Protein AF-F2Y6P2-F1 (afdb_monomer_lite)

pLDDT: mean 92.97, std 11.93, range [36.22, 98.81]

Foldseek 3Di:
DDPPDFDPVLVVLCVVVVVVLVVLVVQLVVLVVLLVVCVVVVHDPVRSVVSVVSNVVSVVVLVVSLVVSLVPGPDPVVNVVSD

Structure (mmCIF, N/CA/C/O backbone):
data_AF-F2Y6P2-F1
#
_entry.id   AF-F2Y6P2-F1
#
loop_
_atom_site.group_PDB
_atom_site.id
_atom_site.type_symbol
_atom_site.label_atom_id
_atom_site.label_alt_id
_atom_site.label_comp_id
_atom_site.label_asym_id
_atom_site.label_entity_id
_atom_site.label_seq_id
_atom_site.pdbx_PDB_ins_code
_atom_site.Cartn_x
_atom_site.Cartn_y
_atom_site.Cartn_z
_atom_site.occupancy
_atom_site.B_iso_or_equiv
_atom_site.auth_seq_id
_atom_site.auth_comp_id
_atom_site.auth_asym_id
_atom_site.auth_atom_id
_atom_site.pdbx_PDB_model_num
ATOM 1 N N . THR A 1 1 ? -20.111 -14.908 29.199 1.00 36.22 1 THR A N 1
ATOM 2 C CA . THR A 1 1 ? -19.579 -15.048 27.827 1.00 36.22 1 THR A CA 1
ATOM 3 C C . THR A 1 1 ? -20.131 -13.915 26.977 1.00 36.22 1 THR A C 1
ATOM 5 O O . THR A 1 1 ? -21.254 -13.505 27.223 1.00 36.22 1 THR A O 1
ATOM 8 N N . THR A 1 2 ? -19.310 -13.393 26.053 1.00 43.84 2 THR A N 1
ATOM 9 C CA . THR A 1 2 ? -19.636 -12.474 24.934 1.00 43.84 2 THR A CA 1
ATOM 10 C C . THR A 1 2 ? -20.152 -11.055 25.239 1.00 43.84 2 THR A C 1
ATOM 12 O O . THR A 1 2 ? -21.355 -10.825 25.272 1.00 43.84 2 THR A O 1
ATOM 15 N N . SER A 1 3 ? -19.247 -10.064 25.259 1.00 45.16 3 SER A N 1
ATOM 16 C CA . SER A 1 3 ? -19.487 -8.810 24.520 1.00 45.16 3 SER A CA 1
ATOM 17 C C . SER A 1 3 ? -18.691 -8.882 23.214 1.00 45.16 3 SER A C 1
ATOM 19 O O . SER A 1 3 ? -17.547 -8.446 23.112 1.00 45.16 3 SER A O 1
ATOM 21 N N . SER A 1 4 ? -19.283 -9.556 22.237 1.00 56.19 4 SER A N 1
ATOM 22 C CA . SER A 1 4 ? -18.795 -9.795 20.877 1.00 56.19 4 SER A CA 1
ATOM 23 C C . SER A 1 4 ? -18.872 -8.522 20.023 1.00 56.19 4 SER A C 1
ATOM 25 O O . SER A 1 4 ? -19.603 -8.466 19.036 1.00 56.19 4 SER A O 1
ATOM 27 N N . GLY A 1 5 ? -18.173 -7.469 20.443 1.00 68.06 5 GLY A N 1
ATOM 28 C CA . GLY A 1 5 ? -18.160 -6.181 19.761 1.00 68.06 5 GLY A CA 1
ATOM 29 C C . GLY A 1 5 ? -16.780 -5.545 19.817 1.00 68.06 5 GLY A C 1
ATOM 30 O O . GLY A 1 5 ? -16.180 -5.453 20.883 1.00 68.06 5 GLY A O 1
ATOM 31 N N . VAL A 1 6 ? -16.296 -5.103 18.657 1.00 82.19 6 VAL A N 1
ATOM 32 C CA . VAL A 1 6 ? -15.097 -4.265 18.526 1.00 82.19 6 VAL A CA 1
ATOM 33 C C . VAL A 1 6 ? -15.261 -3.036 19.423 1.00 82.19 6 VAL A C 1
ATOM 35 O O . VAL A 1 6 ? -16.290 -2.357 19.349 1.00 82.19 6 VAL A O 1
ATOM 38 N N . SER A 1 7 ? -14.275 -2.763 20.282 1.00 91.12 7 SER A N 1
ATOM 39 C CA . SER A 1 7 ? -14.344 -1.635 21.216 1.00 91.12 7 SER A CA 1
ATOM 40 C C . SER A 1 7 ? -14.428 -0.296 20.469 1.00 91.12 7 SER A C 1
ATOM 42 O O . SER A 1 7 ? -14.037 -0.189 19.306 1.00 91.12 7 SER A O 1
ATOM 44 N N . ALA A 1 8 ? -14.929 0.759 21.123 1.00 92.25 8 ALA A N 1
ATOM 45 C CA . ALA A 1 8 ? -14.976 2.091 20.511 1.00 92.25 8 ALA A CA 1
ATOM 46 C C . ALA A 1 8 ? -13.574 2.583 20.099 1.00 92.25 8 ALA A C 1
ATOM 48 O O . ALA A 1 8 ? -13.420 3.176 19.034 1.00 92.25 8 ALA A O 1
ATOM 49 N N . GLN A 1 9 ? -12.560 2.265 20.909 1.00 92.94 9 GLN A N 1
ATOM 50 C CA . GLN A 1 9 ? -11.161 2.570 20.625 1.00 92.94 9 GLN A CA 1
ATOM 51 C C . GLN A 1 9 ? -10.641 1.791 19.411 1.00 92.94 9 GLN A C 1
ATOM 53 O O . GLN A 1 9 ? -10.073 2.398 18.506 1.00 92.94 9 GLN A O 1
ATOM 58 N N . ASP A 1 10 ? -10.885 0.478 19.345 1.00 94.00 10 ASP A N 1
ATOM 59 C CA . ASP A 1 10 ? -10.502 -0.335 18.184 1.00 94.00 10 ASP A CA 1
ATOM 60 C C . ASP A 1 10 ? -11.189 0.179 16.914 1.00 94.00 10 ASP A C 1
ATOM 62 O O . ASP A 1 10 ? -10.557 0.299 15.870 1.00 94.00 10 ASP A O 1
ATOM 66 N N . ARG A 1 11 ? -12.475 0.549 16.995 1.00 94.19 11 ARG A N 1
ATOM 67 C CA . ARG A 1 11 ? -13.216 1.117 15.863 1.00 94.19 11 ARG A CA 1
ATOM 68 C C . ARG A 1 11 ? -12.611 2.443 15.402 1.00 94.19 11 ARG A C 1
ATOM 70 O O . ARG A 1 11 ? -12.468 2.636 14.201 1.00 94.19 11 ARG A O 1
ATOM 77 N N . GLN A 1 12 ? -12.251 3.342 16.318 1.00 95.12 12 GLN A N 1
ATOM 78 C CA . GLN A 1 12 ? -11.588 4.602 15.962 1.00 95.12 12 GLN A CA 1
ATOM 79 C C . GLN A 1 12 ? -10.232 4.360 15.295 1.00 95.12 12 GLN A C 1
ATOM 81 O O . GLN A 1 12 ? -9.939 4.982 14.277 1.00 95.12 12 GLN A O 1
ATOM 86 N N . LEU A 1 13 ? -9.441 3.426 15.827 1.00 95.75 13 LEU A N 1
ATOM 87 C CA . LEU A 1 13 ? -8.145 3.060 15.263 1.00 95.75 13 LEU A CA 1
ATOM 88 C C . LEU A 1 13 ? -8.284 2.453 13.860 1.00 95.75 13 LEU A C 1
ATOM 90 O O . LEU A 1 13 ? -7.547 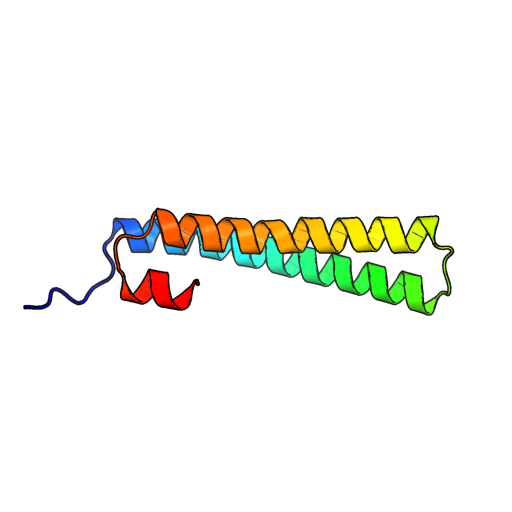2.823 12.949 1.00 95.75 13 LEU A O 1
ATOM 94 N N . LEU A 1 14 ? -9.257 1.559 13.672 1.00 95.44 14 LEU A N 1
ATOM 95 C CA . LEU A 1 14 ? -9.567 0.961 12.375 1.00 95.44 14 LEU A CA 1
ATOM 96 C C . LEU A 1 14 ? -10.036 2.016 11.369 1.00 95.44 14 LEU A C 1
ATOM 98 O O . LEU A 1 14 ? -9.544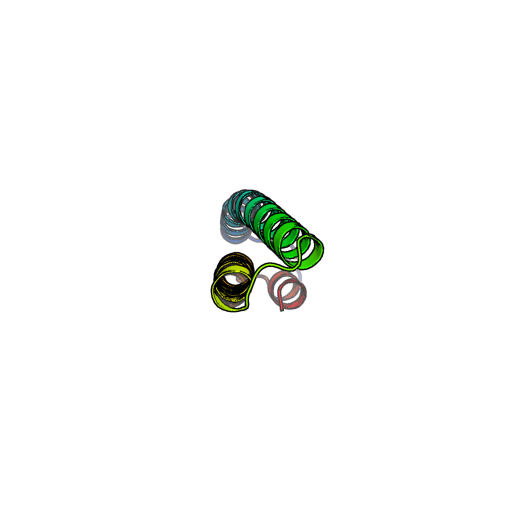 2.021 10.247 1.00 95.44 14 LEU A O 1
ATOM 102 N N . CYS A 1 15 ? -10.929 2.930 11.760 1.00 95.88 15 CYS A N 1
ATOM 103 C CA . CYS A 1 15 ? -11.365 4.025 10.889 1.00 95.88 15 CYS A CA 1
ATOM 104 C C . CYS A 1 15 ? -10.202 4.950 10.504 1.00 95.88 15 CYS A C 1
ATOM 106 O O . CYS A 1 15 ? -10.104 5.356 9.351 1.00 95.88 15 CYS A O 1
ATOM 108 N N . PHE A 1 16 ? -9.306 5.257 11.445 1.00 96.38 16 PHE A N 1
ATOM 109 C CA . PHE A 1 16 ? -8.118 6.063 11.172 1.00 96.38 16 PHE A CA 1
ATOM 110 C C . PHE A 1 16 ? -7.209 5.397 10.130 1.00 96.38 16 PHE A C 1
ATOM 112 O O . PHE A 1 16 ? -6.817 6.029 9.151 1.00 96.38 16 PHE A O 1
ATOM 119 N N . TYR A 1 17 ? -6.898 4.111 10.310 1.00 97.31 17 TYR A N 1
ATOM 120 C CA . TYR A 1 17 ? -6.032 3.393 9.377 1.00 97.31 17 TYR A CA 1
ATOM 121 C C . TYR A 1 17 ? -6.711 3.031 8.056 1.00 97.31 17 TYR A C 1
ATOM 123 O O . TYR A 1 17 ? -6.009 2.871 7.063 1.00 97.31 17 TYR A O 1
ATOM 131 N N . TYR A 1 18 ? -8.042 2.945 8.010 1.00 96.25 18 TYR A N 1
ATOM 132 C CA . TYR A 1 18 ? -8.794 2.742 6.771 1.00 96.25 18 TYR A CA 1
ATOM 133 C C . TYR A 1 18 ? -8.513 3.863 5.758 1.00 96.25 18 TYR A C 1
ATOM 135 O O . TYR A 1 18 ? -8.088 3.585 4.639 1.00 96.25 18 TYR A O 1
ATOM 143 N N . ASP A 1 19 ? -8.642 5.120 6.184 1.00 95.00 19 ASP A N 1
ATOM 144 C CA . ASP A 1 19 ? -8.434 6.303 5.334 1.00 95.00 19 ASP A CA 1
ATOM 145 C C . ASP A 1 19 ? -6.976 6.396 4.824 1.00 95.00 19 ASP A C 1
ATOM 147 O O . ASP A 1 19 ? -6.687 6.685 3.656 1.00 95.00 19 ASP A O 1
ATOM 151 N N . GLN A 1 20 ? -6.022 6.042 5.696 1.00 97.06 20 GLN A N 1
ATOM 152 C CA . GLN A 1 20 ? -4.602 5.946 5.340 1.00 97.06 20 GLN A CA 1
ATOM 153 C C . GLN A 1 20 ? -4.332 4.803 4.349 1.00 97.06 20 GLN A C 1
ATOM 155 O O . GLN A 1 20 ? -3.564 4.977 3.398 1.00 97.06 20 GLN A O 1
ATOM 160 N N . CYS A 1 21 ? -4.967 3.644 4.547 1.00 97.38 21 CYS A N 1
ATOM 161 C CA . CYS A 1 21 ? -4.863 2.499 3.649 1.00 97.38 21 CYS A CA 1
ATOM 162 C C . CYS A 1 21 ? -5.363 2.840 2.249 1.00 97.38 21 CYS A C 1
ATOM 164 O O . CYS A 1 21 ? -4.662 2.520 1.294 1.00 97.38 21 CYS A O 1
ATOM 166 N N . GLU A 1 22 ? -6.504 3.519 2.103 1.00 97.19 22 GLU A N 1
ATOM 167 C CA . GLU A 1 22 ? -7.006 3.936 0.785 1.00 97.19 22 GLU A CA 1
ATOM 168 C C . GLU A 1 22 ? -5.990 4.826 0.060 1.00 97.19 22 GLU A C 1
ATOM 170 O O . GLU A 1 22 ? -5.604 4.554 -1.081 1.00 97.19 22 GLU A O 1
ATOM 175 N N . THR A 1 23 ? -5.457 5.832 0.755 1.00 97.50 23 THR A N 1
ATOM 176 C CA . THR A 1 23 ? -4.452 6.745 0.192 1.00 97.50 23 THR A CA 1
ATOM 177 C C . THR A 1 23 ? -3.169 6.011 -0.225 1.00 97.50 23 THR A C 1
ATOM 179 O O . THR A 1 23 ? -2.608 6.246 -1.305 1.00 97.50 23 THR A O 1
ATOM 182 N N . HIS A 1 24 ? -2.668 5.110 0.623 1.00 98.00 24 HIS A N 1
ATOM 183 C CA . HIS A 1 24 ? -1.461 4.333 0.332 1.00 98.00 24 HIS A CA 1
ATOM 184 C C . HIS A 1 24 ? -1.685 3.274 -0.745 1.00 98.00 24 HIS A C 1
ATOM 186 O O . HIS A 1 24 ? -0.779 3.030 -1.541 1.00 98.00 24 HIS A O 1
ATOM 192 N N . TYR A 1 25 ? -2.884 2.704 -0.826 1.00 98.25 25 TYR A N 1
ATOM 193 C CA . TYR A 1 25 ? -3.265 1.764 -1.869 1.00 98.25 25 TYR A CA 1
ATOM 194 C C . TYR A 1 25 ? -3.282 2.436 -3.243 1.00 98.25 25 TYR A C 1
ATOM 196 O O . TYR A 1 25 ? -2.637 1.943 -4.166 1.00 98.25 25 TYR A O 1
ATOM 204 N N . ILE A 1 26 ? -3.892 3.619 -3.364 1.00 98.31 26 ILE A N 1
ATOM 205 C CA . ILE A 1 26 ? -3.849 4.414 -4.604 1.00 98.31 26 ILE A CA 1
ATOM 206 C C . ILE A 1 26 ? -2.398 4.751 -4.981 1.00 98.31 26 ILE A C 1
ATOM 208 O O . ILE A 1 26 ? -1.996 4.612 -6.136 1.00 98.31 26 ILE A O 1
ATOM 212 N N . SER A 1 27 ? -1.575 5.142 -4.004 1.00 98.25 27 SER A N 1
ATOM 213 C CA . SER A 1 27 ? -0.152 5.433 -4.238 1.00 98.2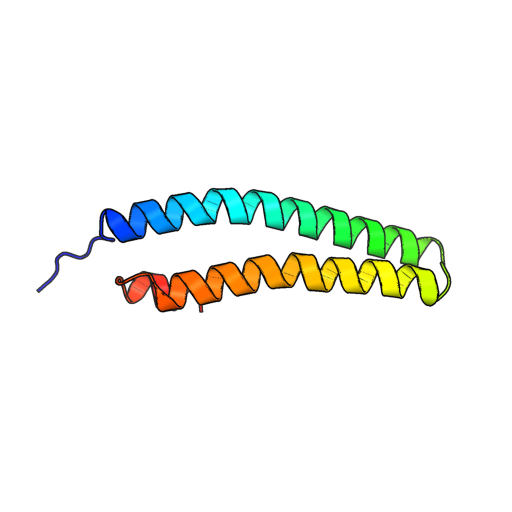5 27 SER A CA 1
ATOM 214 C C . SER A 1 27 ? 0.629 4.209 -4.730 1.00 98.25 27 SER A C 1
ATOM 216 O O . SER A 1 27 ? 1.514 4.339 -5.577 1.00 98.25 27 SER A O 1
ATOM 218 N N . LEU A 1 28 ? 0.309 3.023 -4.208 1.00 98.81 28 LEU A N 1
ATOM 219 C CA . LEU A 1 28 ? 0.893 1.761 -4.647 1.00 98.81 28 LEU A CA 1
ATOM 220 C C . LEU A 1 28 ? 0.484 1.428 -6.086 1.00 98.81 28 LEU A C 1
ATOM 222 O O . LEU A 1 28 ? 1.359 1.099 -6.882 1.00 98.81 28 LEU A O 1
ATOM 226 N N . LEU A 1 29 ? -0.799 1.561 -6.434 1.00 98.69 29 LEU A N 1
ATOM 227 C CA . LEU A 1 29 ? -1.278 1.340 -7.803 1.00 98.69 29 LEU A CA 1
ATOM 228 C C . LEU A 1 29 ? -0.568 2.267 -8.797 1.00 98.69 29 LEU A C 1
ATOM 230 O O . LEU A 1 29 ? 0.018 1.789 -9.763 1.00 98.69 29 LEU A O 1
ATOM 234 N N . ASN A 1 30 ? -0.477 3.562 -8.487 1.00 98.56 30 ASN A N 1
ATOM 235 C CA . ASN A 1 30 ? 0.246 4.527 -9.323 1.00 98.56 30 ASN A CA 1
ATOM 236 C C . ASN A 1 30 ? 1.734 4.160 -9.498 1.00 98.56 30 ASN A C 1
ATOM 238 O O . ASN A 1 30 ? 2.309 4.341 -10.573 1.00 98.56 30 ASN A O 1
ATOM 242 N N . ALA A 1 31 ? 2.382 3.644 -8.447 1.00 98.56 31 ALA A N 1
ATOM 243 C CA . ALA A 1 31 ? 3.768 3.187 -8.520 1.00 98.56 31 ALA A CA 1
ATOM 244 C C . ALA A 1 31 ? 3.923 1.946 -9.416 1.00 98.56 31 ALA A C 1
ATOM 246 O O . ALA A 1 31 ? 4.898 1.848 -10.165 1.00 98.56 31 ALA A O 1
ATOM 247 N N . ILE A 1 32 ? 2.968 1.014 -9.339 1.00 98.75 32 ILE A N 1
ATOM 248 C CA . ILE A 1 32 ? 2.918 -0.200 -10.160 1.00 98.75 32 ILE A CA 1
ATOM 249 C C . ILE A 1 32 ? 2.704 0.165 -11.633 1.00 98.75 32 ILE A C 1
ATOM 251 O O . ILE A 1 32 ? 3.450 -0.314 -12.487 1.00 98.75 32 ILE A O 1
ATOM 255 N N . ASP A 1 33 ? 1.769 1.067 -11.931 1.00 98.69 33 ASP A N 1
ATOM 256 C CA . ASP A 1 33 ? 1.511 1.543 -13.294 1.00 98.69 33 ASP A CA 1
ATOM 257 C C . ASP A 1 33 ? 2.747 2.225 -13.895 1.00 98.69 33 ASP A C 1
ATOM 259 O O . ASP A 1 33 ? 3.134 1.951 -15.035 1.00 98.69 33 ASP A O 1
ATOM 263 N N . ALA A 1 34 ? 3.437 3.061 -13.110 1.00 98.38 34 ALA A N 1
ATOM 264 C CA . ALA A 1 34 ? 4.685 3.691 -13.533 1.00 98.38 34 ALA A CA 1
ATOM 265 C C . ALA A 1 34 ? 5.794 2.659 -13.809 1.00 98.38 34 ALA A C 1
ATOM 267 O O . ALA A 1 34 ? 6.524 2.785 -14.797 1.00 98.38 34 ALA A O 1
ATOM 268 N N . LEU A 1 35 ? 5.906 1.615 -12.977 1.00 98.62 35 LEU A N 1
ATOM 269 C CA . LEU A 1 35 ? 6.841 0.515 -13.210 1.00 98.62 35 LEU A CA 1
ATOM 270 C C . LEU A 1 35 ? 6.507 -0.226 -14.511 1.00 98.62 35 LEU A C 1
ATOM 272 O O . LEU A 1 35 ? 7.403 -0.437 -15.328 1.00 98.62 35 LEU A O 1
ATOM 276 N N . PHE A 1 36 ? 5.243 -0.583 -14.745 1.00 98.50 36 PHE A N 1
ATOM 277 C CA . PHE A 1 36 ? 4.846 -1.281 -15.969 1.00 98.50 36 PHE A CA 1
ATOM 278 C C . PHE A 1 36 ? 5.037 -0.434 -17.226 1.00 98.50 36 PHE A C 1
ATOM 280 O O . PHE 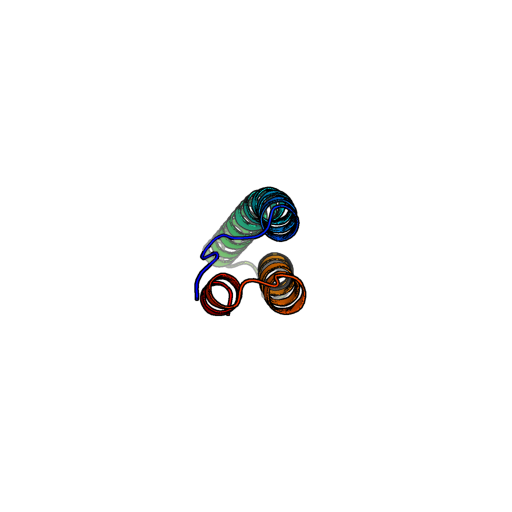A 1 36 ? 5.501 -0.957 -18.240 1.00 98.50 36 PHE A O 1
ATOM 287 N N . SER A 1 37 ? 4.766 0.869 -17.168 1.00 98.31 37 SER A N 1
ATOM 288 C CA . SER A 1 37 ? 5.050 1.799 -18.269 1.00 98.31 37 SER A CA 1
ATOM 289 C C . SER A 1 37 ? 6.554 1.867 -18.586 1.00 98.31 37 SER A C 1
ATOM 291 O O . SER A 1 37 ? 6.977 1.767 -19.743 1.00 98.31 37 SER A O 1
ATOM 293 N N . CYS A 1 38 ? 7.389 1.935 -17.548 1.00 97.75 38 CYS A N 1
ATOM 294 C CA . CYS A 1 38 ? 8.847 1.905 -17.655 1.00 97.75 38 CYS A CA 1
ATOM 295 C C . CYS A 1 38 ? 9.366 0.583 -18.262 1.00 97.75 38 CYS A C 1
ATOM 297 O O . CYS A 1 38 ? 10.242 0.596 -19.128 1.00 97.75 38 CYS A O 1
ATOM 299 N N . LEU A 1 39 ? 8.812 -0.563 -17.854 1.00 97.50 39 LEU A N 1
ATOM 300 C CA . LEU A 1 39 ? 9.162 -1.872 -18.418 1.00 97.50 39 LEU A CA 1
ATOM 301 C C . LEU A 1 39 ? 8.704 -2.012 -19.877 1.00 97.50 39 LEU A C 1
ATOM 303 O O . LEU A 1 39 ? 9.470 -2.476 -20.718 1.00 97.50 39 LEU A O 1
ATOM 307 N N . SER A 1 40 ? 7.489 -1.555 -20.191 1.00 98.19 40 SER A N 1
ATOM 308 C CA . SER A 1 40 ? 6.916 -1.605 -21.546 1.00 98.19 40 SER A CA 1
ATOM 309 C C . SER A 1 40 ? 7.696 -0.747 -22.543 1.00 98.19 40 SER A C 1
ATOM 311 O O . SER A 1 40 ? 7.767 -1.073 -23.723 1.00 98.19 40 SER A O 1
ATOM 313 N N . SER A 1 41 ? 8.320 0.333 -22.068 1.00 98.00 41 SER A N 1
ATOM 314 C CA . SER A 1 41 ? 9.196 1.200 -22.865 1.00 98.00 41 SER A CA 1
ATOM 315 C C . SER A 1 41 ? 10.670 0.772 -22.856 1.00 98.00 41 SER A C 1
ATOM 317 O O . SER A 1 41 ? 11.523 1.537 -23.304 1.00 98.00 41 SER A O 1
ATOM 319 N N . ALA A 1 42 ? 10.979 -0.436 -22.362 1.00 97.50 42 ALA A N 1
ATOM 320 C CA . ALA A 1 42 ? 12.325 -1.013 -22.313 1.00 97.50 42 ALA A CA 1
ATOM 321 C C . ALA A 1 42 ? 13.377 -0.078 -21.681 1.00 97.50 42 ALA A C 1
ATOM 323 O O . ALA A 1 42 ? 14.532 -0.026 -22.113 1.00 97.50 42 ALA A O 1
ATOM 324 N N . GLN A 1 43 ? 12.979 0.678 -20.653 1.00 98.25 43 GLN A N 1
ATOM 325 C CA . GLN A 1 43 ? 13.894 1.568 -19.945 1.00 98.25 43 GLN A CA 1
ATOM 326 C C . GLN A 1 43 ? 15.056 0.785 -19.316 1.00 98.25 43 GLN A C 1
ATOM 328 O O . GLN A 1 43 ? 14.890 -0.366 -18.903 1.00 98.25 43 GLN A O 1
ATOM 333 N N . PRO A 1 44 ? 16.242 1.400 -19.179 1.00 98.06 44 PRO A N 1
ATOM 334 C CA . PRO A 1 44 ? 17.405 0.713 -18.637 1.00 98.06 44 PRO A CA 1
ATOM 335 C C . PRO A 1 44 ? 17.240 0.395 -17.138 1.00 98.06 44 PRO A C 1
ATOM 337 O O . PRO A 1 44 ? 16.476 1.073 -16.440 1.00 98.06 44 PRO A O 1
ATOM 340 N N . PRO A 1 45 ? 18.032 -0.554 -16.591 1.00 97.81 45 PRO A N 1
ATOM 341 C CA . PRO A 1 45 ? 17.948 -0.988 -15.194 1.00 97.81 45 PRO A CA 1
ATOM 342 C C . PRO A 1 45 ? 17.920 0.127 -14.169 1.00 97.81 45 PRO A C 1
ATOM 344 O O . PRO A 1 45 ? 17.141 0.076 -13.225 1.00 97.81 45 PRO A O 1
ATOM 347 N N . ARG A 1 46 ? 18.706 1.185 -14.376 1.00 97.75 46 ARG A N 1
ATOM 348 C CA . ARG A 1 46 ? 18.721 2.340 -13.475 1.00 97.75 46 ARG A CA 1
ATOM 349 C C . ARG A 1 46 ? 17.322 2.932 -13.240 1.00 97.75 46 ARG A C 1
ATOM 351 O O . ARG A 1 46 ? 17.043 3.357 -12.123 1.00 97.75 46 ARG A O 1
ATOM 358 N N . ILE A 1 47 ? 16.468 2.960 -14.265 1.00 98.00 47 ILE A N 1
ATOM 359 C CA . ILE A 1 47 ? 15.139 3.576 -14.210 1.00 98.00 47 ILE A CA 1
ATOM 360 C C . ILE A 1 47 ? 14.117 2.601 -13.626 1.00 98.00 47 ILE A C 1
ATOM 362 O O . ILE A 1 47 ? 13.482 2.933 -12.624 1.00 98.00 47 ILE A O 1
ATOM 366 N N . PHE A 1 48 ? 13.998 1.377 -14.161 1.00 97.44 48 PHE A N 1
ATOM 367 C CA . PHE A 1 48 ? 13.009 0.436 -13.621 1.00 97.44 48 PHE A CA 1
ATOM 368 C C . PHE A 1 48 ? 13.334 0.032 -12.179 1.00 97.44 48 PHE A C 1
ATOM 370 O O . PHE A 1 48 ? 12.419 -0.125 -11.382 1.00 97.44 48 PHE A O 1
ATOM 377 N N . VAL A 1 49 ? 14.614 -0.033 -11.782 1.00 98.50 49 VAL A N 1
ATOM 378 C CA . VAL A 1 49 ? 14.999 -0.272 -10.379 1.00 98.50 49 VAL A CA 1
ATOM 379 C C . VAL A 1 49 ? 14.543 0.871 -9.470 1.00 98.50 49 VAL A C 1
ATOM 381 O O . VAL A 1 49 ? 14.154 0.618 -8.330 1.00 98.50 49 VAL A O 1
ATOM 384 N N . ALA A 1 50 ? 14.567 2.123 -9.939 1.00 98.38 50 ALA A N 1
ATOM 385 C CA . ALA A 1 50 ? 14.055 3.251 -9.164 1.00 98.38 50 ALA A CA 1
ATOM 386 C C . ALA A 1 50 ? 12.537 3.130 -8.940 1.00 98.38 50 ALA A C 1
ATOM 388 O O . ALA A 1 50 ? 12.081 3.267 -7.803 1.00 98.38 50 ALA A O 1
ATOM 389 N N . HIS A 1 51 ? 11.774 2.781 -9.981 1.00 98.44 51 HIS A N 1
ATOM 390 C CA . HIS A 1 51 ? 10.336 2.525 -9.855 1.00 98.44 51 HIS A CA 1
ATOM 391 C C . HIS A 1 51 ? 10.033 1.312 -8.964 1.00 98.44 51 HIS A C 1
ATOM 393 O O . HIS A 1 51 ? 9.183 1.412 -8.082 1.00 98.44 51 HIS A O 1
ATOM 399 N N . SER A 1 52 ? 10.778 0.208 -9.091 1.00 98.56 52 SER A N 1
ATOM 400 C CA . SER A 1 52 ? 10.614 -0.971 -8.227 1.00 98.56 52 SER A CA 1
ATOM 401 C C . SER A 1 52 ? 10.833 -0.648 -6.749 1.00 98.56 52 SER A C 1
ATOM 403 O O . SER A 1 52 ? 10.075 -1.111 -5.900 1.00 98.56 52 SER A O 1
ATOM 405 N N . LYS A 1 53 ? 11.829 0.185 -6.416 1.00 98.31 53 LYS A N 1
ATOM 406 C CA . LYS A 1 53 ? 12.039 0.646 -5.032 1.00 98.31 53 LYS A CA 1
ATOM 407 C C . LYS A 1 53 ? 10.841 1.433 -4.511 1.00 98.31 53 LYS A C 1
ATOM 409 O O . LYS A 1 53 ? 10.468 1.265 -3.353 1.00 98.31 53 LYS A O 1
ATOM 414 N N . PHE A 1 54 ? 10.240 2.271 -5.352 1.00 97.88 54 PHE A N 1
ATOM 415 C CA . PHE A 1 54 ? 9.063 3.039 -4.967 1.00 97.88 54 PHE A CA 1
ATOM 416 C C . PHE A 1 54 ? 7.836 2.144 -4.753 1.00 97.88 54 PHE A C 1
ATOM 418 O O . PHE A 1 54 ? 7.129 2.325 -3.767 1.00 97.88 54 PHE A O 1
ATOM 425 N N . VAL A 1 55 ? 7.637 1.121 -5.594 1.00 98.75 55 VAL A N 1
ATOM 426 C CA . VAL A 1 55 ? 6.602 0.089 -5.387 1.00 98.75 55 VAL A CA 1
ATOM 427 C C . VAL A 1 55 ? 6.788 -0.607 -4.038 1.00 98.75 55 VAL A C 1
ATOM 429 O O . VAL A 1 55 ? 5.847 -0.666 -3.248 1.00 98.75 55 VAL A O 1
ATOM 432 N N . ILE A 1 56 ? 8.005 -1.075 -3.739 1.00 98.69 56 ILE A N 1
ATOM 433 C CA . ILE A 1 56 ? 8.321 -1.737 -2.463 1.00 98.69 56 ILE A CA 1
ATOM 434 C C . ILE A 1 56 ? 8.033 -0.802 -1.285 1.00 9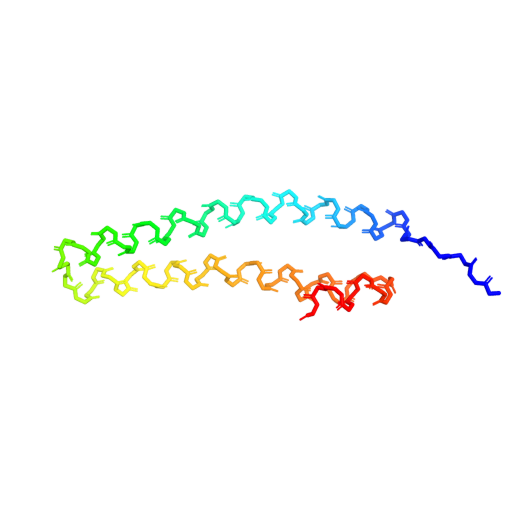8.69 56 ILE A C 1
ATOM 436 O O . ILE A 1 56 ? 7.383 -1.206 -0.324 1.00 98.69 56 ILE A O 1
ATOM 440 N N . LEU A 1 57 ? 8.477 0.456 -1.362 1.00 98.06 57 LEU A N 1
ATOM 441 C CA . LEU A 1 57 ? 8.256 1.444 -0.308 1.00 98.06 57 LEU A CA 1
ATOM 442 C C . LEU A 1 57 ? 6.763 1.718 -0.078 1.00 98.06 57 LEU A C 1
ATOM 444 O O . LEU A 1 57 ? 6.325 1.778 1.070 1.00 98.06 57 LEU A O 1
ATOM 448 N N . SER A 1 58 ? 5.980 1.876 -1.147 1.00 98.31 58 SER A N 1
ATOM 449 C CA . SER A 1 58 ? 4.534 2.103 -1.059 1.00 98.31 58 SER A CA 1
ATOM 450 C C . SER A 1 58 ? 3.804 0.895 -0.471 1.00 98.31 58 SER A C 1
ATOM 452 O O . SER A 1 58 ? 2.977 1.064 0.423 1.00 98.31 58 SER A O 1
ATOM 454 N N . ALA A 1 59 ? 4.158 -0.324 -0.891 1.00 98.50 59 ALA A N 1
ATOM 455 C CA . ALA A 1 59 ? 3.586 -1.555 -0.348 1.00 98.50 59 ALA A CA 1
ATOM 456 C C . ALA A 1 59 ? 3.933 -1.743 1.137 1.00 98.50 59 ALA A C 1
ATOM 458 O O . ALA A 1 59 ? 3.078 -2.117 1.939 1.00 98.50 59 ALA A O 1
ATOM 459 N N . HIS A 1 60 ? 5.166 -1.413 1.529 1.00 98.06 60 HIS A N 1
ATOM 460 C CA . HIS A 1 60 ? 5.622 -1.533 2.912 1.00 98.06 60 HIS A CA 1
ATOM 461 C C . HIS A 1 60 ? 4.808 -0.665 3.885 1.00 98.06 60 HIS A C 1
ATOM 463 O O . HIS A 1 60 ? 4.643 -1.039 5.043 1.00 98.06 60 HIS A O 1
ATOM 469 N N . LYS A 1 61 ? 4.246 0.466 3.435 1.00 97.44 61 LYS A N 1
ATOM 470 C CA . LYS A 1 61 ? 3.351 1.280 4.275 1.00 97.44 61 LYS A CA 1
ATOM 471 C C . LYS A 1 61 ? 2.078 0.526 4.662 1.00 97.44 61 LYS A C 1
ATOM 473 O O . LYS A 1 61 ? 1.658 0.615 5.809 1.00 97.44 61 LYS A O 1
ATOM 478 N N . LEU A 1 62 ? 1.496 -0.242 3.740 1.00 97.88 62 LEU A N 1
ATOM 479 C CA . LEU A 1 62 ? 0.306 -1.055 4.014 1.00 97.88 62 LEU A CA 1
ATOM 480 C C . LEU A 1 62 ? 0.631 -2.209 4.971 1.00 97.88 62 LEU A C 1
ATOM 482 O O . LEU A 1 62 ? -0.110 -2.436 5.924 1.00 97.88 62 LEU A O 1
ATOM 486 N N . VAL A 1 63 ? 1.777 -2.874 4.777 1.00 97.69 63 VAL A N 1
ATOM 487 C CA . VAL A 1 63 ? 2.267 -3.910 5.707 1.00 97.69 63 VAL A CA 1
ATOM 488 C C . VAL A 1 63 ? 2.460 -3.328 7.108 1.00 97.69 63 VAL A C 1
ATOM 490 O O . VAL A 1 63 ? 1.984 -3.898 8.083 1.00 97.69 63 VAL A O 1
ATOM 493 N N . PHE A 1 64 ? 3.078 -2.149 7.215 1.00 97.12 64 PHE A N 1
ATOM 494 C CA . PHE A 1 64 ? 3.271 -1.464 8.492 1.00 97.12 64 PHE A CA 1
ATOM 495 C C . PHE A 1 64 ? 1.949 -1.133 9.202 1.00 97.12 64 PHE A C 1
ATOM 497 O O . PHE A 1 64 ? 1.861 -1.253 10.429 1.00 97.12 64 PHE A O 1
ATOM 504 N N . ILE A 1 65 ? 0.916 -0.730 8.455 1.00 97.19 65 ILE A N 1
ATOM 505 C CA . ILE A 1 65 ? -0.424 -0.511 9.011 1.00 97.19 65 ILE A CA 1
ATOM 506 C C . ILE A 1 65 ? -0.986 -1.822 9.569 1.00 97.19 65 ILE A C 1
ATOM 508 O O . ILE A 1 65 ? -1.428 -1.844 10.718 1.00 97.19 65 ILE A O 1
ATOM 512 N N . GLY A 1 66 ? -0.920 -2.915 8.802 1.00 96.12 66 GLY A N 1
ATOM 513 C CA . GLY A 1 66 ? -1.398 -4.228 9.243 1.00 96.12 66 GLY A CA 1
ATOM 514 C C . GLY A 1 66 ? -0.692 -4.720 10.510 1.00 96.12 66 GLY A C 1
ATOM 515 O O . GLY A 1 66 ? -1.330 -5.102 11.494 1.00 96.12 66 GLY A O 1
ATOM 516 N N . ASP A 1 67 ? 0.630 -4.592 10.540 1.00 96.38 67 ASP A N 1
ATOM 517 C CA . ASP A 1 67 ? 1.475 -4.862 11.702 1.00 96.38 67 ASP A CA 1
ATOM 518 C C . ASP A 1 67 ? 1.069 -4.039 12.932 1.00 96.38 67 ASP A C 1
ATOM 520 O O . ASP A 1 67 ? 1.031 -4.535 14.062 1.00 96.38 67 ASP A O 1
ATOM 524 N N . THR A 1 68 ? 0.777 -2.757 12.722 1.00 96.44 68 THR A N 1
ATOM 525 C CA . THR A 1 68 ? 0.399 -1.840 13.797 1.00 96.44 68 THR A CA 1
ATOM 526 C C . THR A 1 68 ? -0.978 -2.180 14.352 1.00 96.44 68 THR A C 1
ATOM 528 O O . THR A 1 68 ? -1.125 -2.310 15.568 1.00 96.44 68 THR A O 1
ATOM 531 N N . LEU A 1 69 ? -1.957 -2.432 13.482 1.00 96.12 69 LEU A N 1
ATOM 532 C CA . LEU A 1 69 ? -3.290 -2.896 13.867 1.00 96.12 69 LEU A CA 1
ATOM 533 C C . LEU A 1 69 ? -3.227 -4.225 14.630 1.00 96.12 69 LEU A C 1
ATOM 535 O O . LEU A 1 69 ? -3.854 -4.364 15.677 1.00 96.12 69 LEU A O 1
ATOM 539 N N . THR A 1 70 ? -2.397 -5.165 14.182 1.00 94.94 70 THR A N 1
ATOM 540 C CA . THR A 1 70 ? -2.195 -6.463 14.847 1.00 94.94 70 THR A CA 1
ATOM 541 C C . THR A 1 70 ? -1.633 -6.327 16.267 1.00 94.94 70 THR A C 1
ATOM 543 O O . THR A 1 70 ? -1.896 -7.179 17.122 1.00 94.94 70 THR A O 1
ATOM 546 N N . ARG A 1 71 ? -0.862 -5.268 16.547 1.00 94.38 71 ARG A N 1
ATOM 547 C CA . ARG A 1 71 ? -0.301 -4.984 17.880 1.00 94.38 71 ARG A CA 1
ATOM 548 C C . ARG A 1 71 ? -1.214 -4.136 18.767 1.00 94.38 71 ARG A C 1
ATOM 550 O O . ARG A 1 71 ? -1.120 -4.259 19.983 1.00 94.38 71 ARG A O 1
ATOM 557 N N . GLN A 1 72 ? -2.039 -3.268 18.185 1.00 93.94 72 GLN A N 1
ATOM 558 C CA . GLN A 1 72 ? -2.788 -2.246 18.924 1.00 93.94 72 GLN A CA 1
ATOM 559 C C . GLN A 1 72 ? -4.279 -2.552 19.099 1.00 93.94 72 GLN A C 1
ATOM 561 O O . GLN A 1 72 ? -4.873 -2.058 20.054 1.00 93.94 72 GLN A O 1
ATOM 566 N N . VAL A 1 73 ? -4.884 -3.351 18.216 1.00 94.75 73 VAL A N 1
ATOM 567 C CA . VAL A 1 73 ? -6.292 -3.751 18.339 1.00 94.75 73 VAL A CA 1
ATOM 568 C C . VAL A 1 73 ? -6.436 -4.822 19.417 1.00 94.75 73 VAL A C 1
ATOM 570 O O . VAL A 1 73 ? -5.715 -5.819 19.400 1.00 94.75 73 VAL A O 1
ATOM 573 N N . ALA A 1 74 ? -7.386 -4.650 20.336 1.00 91.12 74 ALA A N 1
ATOM 574 C CA . ALA A 1 74 ? -7.637 -5.612 21.412 1.00 91.12 74 ALA A CA 1
ATOM 575 C C . ALA A 1 74 ? -8.464 -6.825 20.943 1.00 91.12 74 ALA A C 1
ATOM 577 O O . ALA A 1 74 ? -8.277 -7.943 21.428 1.00 91.12 74 ALA A O 1
ATOM 578 N N . ALA A 1 75 ? -9.376 -6.613 19.990 1.00 91.50 75 ALA A N 1
ATOM 579 C CA . ALA A 1 75 ? -10.253 -7.642 19.440 1.00 91.50 75 ALA A CA 1
ATOM 580 C C . ALA A 1 75 ? -9.473 -8.712 18.643 1.00 91.50 75 ALA A C 1
ATOM 582 O O . ALA A 1 75 ? -8.988 -8.468 17.536 1.00 91.50 75 ALA A O 1
ATOM 583 N N . GLN A 1 76 ? -9.356 -9.921 19.200 1.00 88.75 76 GLN A N 1
ATOM 584 C CA . GLN A 1 76 ? -8.557 -11.008 18.618 1.00 88.75 76 GLN A CA 1
ATOM 585 C C . GLN A 1 76 ? -9.046 -11.451 17.231 1.00 88.75 76 GLN A C 1
ATOM 587 O O . GLN A 1 76 ? -8.241 -11.773 16.360 1.00 88.75 76 GLN A O 1
ATOM 592 N N . ASP A 1 77 ? -10.358 -11.448 17.010 1.00 89.31 77 ASP A N 1
ATOM 593 C CA . ASP A 1 77 ? -10.983 -11.765 15.726 1.00 89.31 77 ASP A CA 1
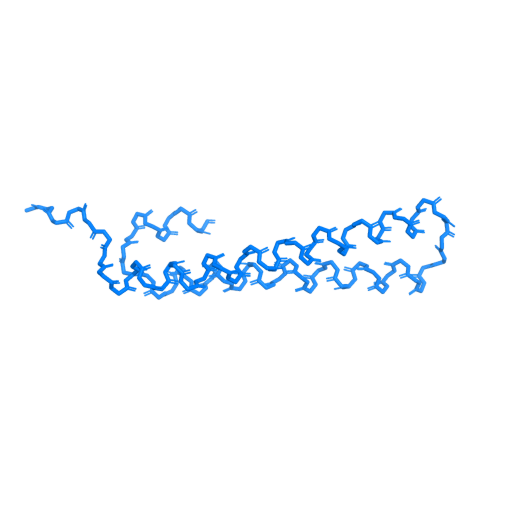ATOM 594 C C . ASP A 1 77 ? -10.614 -10.757 14.631 1.00 89.31 77 ASP A C 1
ATOM 596 O O . ASP A 1 77 ? -10.493 -11.137 13.469 1.00 89.31 77 ASP A O 1
ATOM 600 N N . VAL A 1 78 ? -10.395 -9.490 14.994 1.00 88.88 78 VAL A N 1
ATOM 601 C CA . VAL A 1 78 ? -9.903 -8.464 14.068 1.00 88.88 78 VAL A CA 1
ATOM 602 C C . VAL A 1 78 ? -8.421 -8.674 13.778 1.00 88.88 78 VAL A C 1
ATOM 604 O O . VAL A 1 78 ? -8.037 -8.673 12.613 1.00 88.88 78 VAL A O 1
ATOM 607 N N . ARG A 1 79 ? -7.593 -8.919 14.801 1.00 90.31 79 ARG A N 1
ATOM 608 C CA . ARG A 1 79 ? -6.150 -9.181 14.620 1.00 90.31 79 ARG A CA 1
ATOM 609 C C . ARG A 1 79 ? -5.903 -10.344 13.656 1.00 90.31 79 ARG A C 1
ATOM 611 O O . ARG A 1 79 ? -5.092 -10.224 12.748 1.00 90.31 79 ARG A O 1
ATOM 618 N N . ASN A 1 80 ? -6.668 -11.428 13.800 1.00 89.31 80 ASN A N 1
ATOM 619 C CA . ASN A 1 80 ? -6.569 -12.614 12.944 1.00 89.31 80 ASN A CA 1
ATOM 620 C C . ASN A 1 80 ? -6.981 -12.369 11.479 1.00 89.31 80 ASN A C 1
ATOM 622 O O . ASN A 1 80 ? -6.697 -13.211 10.638 1.00 89.31 80 ASN A O 1
ATOM 626 N N . LYS A 1 81 ? -7.699 -11.279 11.178 1.00 88.88 81 LYS A N 1
ATOM 627 C CA . LYS A 1 81 ? -8.070 -10.900 9.802 1.00 88.88 81 LYS A CA 1
ATOM 628 C C . LYS A 1 81 ? -7.036 -9.995 9.133 1.00 88.88 81 LYS A C 1
ATOM 630 O O . LYS A 1 81 ? -7.116 -9.793 7.927 1.00 88.88 81 LYS A O 1
ATOM 635 N N . VAL A 1 82 ? -6.165 -9.376 9.927 1.00 85.56 82 VAL A N 1
ATOM 636 C CA . VAL A 1 82 ? -5.150 -8.426 9.457 1.00 85.56 82 VAL A CA 1
ATOM 637 C C . VAL A 1 82 ? -3.781 -9.101 9.297 1.00 85.56 82 VAL A C 1
ATOM 639 O O . VAL A 1 82 ? -2.998 -8.654 8.462 1.00 85.56 82 VAL A O 1
ATOM 642 N N . MET A 1 83 ? -3.511 -10.161 10.073 1.00 75.06 83 MET A N 1
ATOM 643 C CA . MET A 1 83 ? -2.425 -11.125 9.823 1.00 75.06 83 MET A CA 1
ATOM 644 C C . MET A 1 83 ? -2.691 -11.962 8.572 1.00 75.06 83 MET A C 1
ATOM 646 O O . MET A 1 83 ? -1.702 -12.245 7.862 1.00 75.06 83 MET A O 1
#

Secondary structure (DSSP, 8-state):
----S--HHHHHHHHHHHHHHHHHHHHHHHHHHHHHHHHHTT--HHHHHHHHHHHHHHHHHHHHHHHHHHHH---HHHHHHH-

InterPro domains:
  IPR021901 CAS family, C-terminal [PF12026] (3-83)
  IPR037362 CAS family [PTHR10654] (5-83)

Sequence (83 aa):
TTSSGVSAQDRQLLCFYYDQCETHYISLLNAIDALFSCLSSAQPPRIFVAHSKFVILSAHKLVFIGDTLTRQVAAQDVRNKVM

Organism: Moschus moschiferus (NCBI:txid68415)

Radius of gyration: 17.4 Å; chains: 1; bounding box: 38×22×51 Å